Protein AF-A0A847CTP0-F1 (afdb_monomer)

Secondary structure (DSSP, 8-state):
-----HHHHHHHHHHHTTPPP-TTHHHHHHHS-TT--HHHHHHHHHHHHHHHHHHHHHHHHHHHTTPPP-

Foldseek 3Di:
DPCDDPVSVLVVVCVVVVHDDLPCLVVLVVVDDPPDDVVVSVVVSVVVVVVVVVVVVVVVVCVVVVHDDD

Structure (mmCIF, N/CA/C/O backbone):
data_AF-A0A847CTP0-F1
#
_entry.id   AF-A0A847CTP0-F1
#
loop_
_atom_site.group_PDB
_atom_site.id
_atom_site.type_symbol
_atom_site.label_atom_id
_atom_site.label_alt_id
_atom_site.label_comp_id
_atom_site.label_asym_id
_atom_site.label_entity_id
_atom_site.label_seq_id
_atom_site.pdbx_PDB_ins_code
_atom_site.Cartn_x
_atom_site.Cartn_y
_atom_site.Cartn_z
_atom_site.occupancy
_atom_site.B_iso_or_equiv
_atom_site.auth_seq_id
_atom_site.auth_comp_id
_atom_site.auth_asym_id
_atom_site.auth_atom_id
_atom_site.pdbx_PDB_model_num
ATOM 1 N N . MET A 1 1 ? 2.022 26.727 -4.857 1.00 43.00 1 MET A N 1
ATOM 2 C CA . MET A 1 1 ? 1.266 25.477 -5.090 1.00 43.00 1 MET A CA 1
ATOM 3 C C . MET A 1 1 ? 1.061 24.828 -3.735 1.00 43.00 1 MET A C 1
ATOM 5 O O . MET A 1 1 ? 2.052 24.536 -3.082 1.00 43.00 1 MET A O 1
ATOM 9 N N . SER A 1 2 ? -0.181 24.752 -3.250 1.00 43.00 2 SER A N 1
ATOM 10 C CA . SER A 1 2 ? -0.482 24.240 -1.905 1.00 43.00 2 SER A CA 1
ATOM 11 C C . SER A 1 2 ? -0.208 22.734 -1.852 1.00 43.00 2 SER A C 1
ATOM 13 O O . SER A 1 2 ? -1.026 21.944 -2.309 1.00 43.00 2 SER A O 1
ATOM 15 N N . LEU A 1 3 ? 0.963 22.350 -1.347 1.00 50.19 3 LEU A N 1
ATOM 16 C CA . LEU A 1 3 ? 1.363 20.964 -1.084 1.00 50.19 3 LEU A CA 1
ATOM 17 C C . LEU A 1 3 ? 0.771 20.499 0.254 1.00 50.19 3 LEU A C 1
ATOM 19 O O . LEU A 1 3 ? 1.507 20.313 1.214 1.00 50.19 3 LEU A O 1
ATOM 23 N N . ASN A 1 4 ? -0.555 20.388 0.351 1.00 59.62 4 ASN A N 1
ATOM 24 C CA . ASN A 1 4 ? -1.229 20.011 1.600 1.00 59.62 4 ASN A CA 1
ATOM 25 C C . ASN A 1 4 ? -2.424 19.065 1.375 1.00 59.62 4 ASN A C 1
ATOM 27 O O . ASN A 1 4 ? -3.434 19.183 2.067 1.00 59.62 4 ASN A O 1
ATOM 31 N N . SER A 1 5 ? -2.353 18.133 0.418 1.00 80.06 5 SER A N 1
ATOM 32 C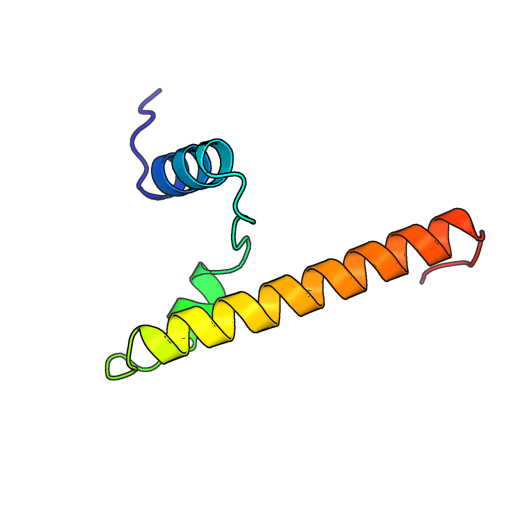 CA . SER A 1 5 ? -3.325 17.031 0.392 1.00 80.06 5 SER A CA 1
ATOM 33 C C . SER A 1 5 ? -2.885 15.932 1.362 1.00 80.06 5 SER A C 1
ATOM 35 O O . SER A 1 5 ? -1.699 15.613 1.455 1.00 80.06 5 SER A O 1
ATOM 37 N N . ILE A 1 6 ? -3.836 15.333 2.085 1.00 79.44 6 ILE A N 1
ATOM 38 C CA . ILE A 1 6 ? -3.593 14.164 2.951 1.00 79.44 6 ILE A CA 1
ATOM 39 C C . ILE A 1 6 ? -2.927 13.033 2.142 1.00 79.44 6 ILE A C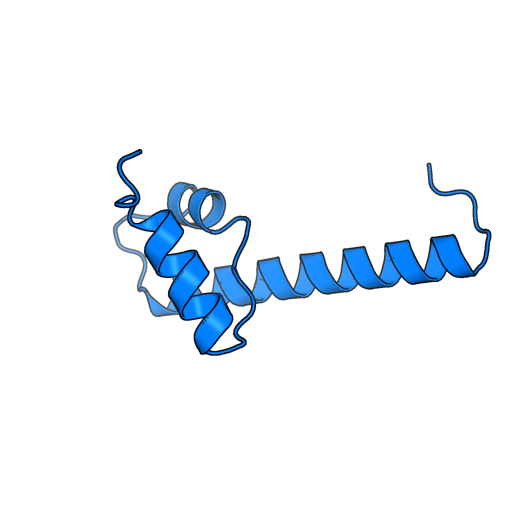 1
ATOM 41 O O . ILE A 1 6 ? -2.054 12.336 2.652 1.00 79.44 6 ILE A O 1
ATOM 45 N N . GLU A 1 7 ? -3.268 12.908 0.858 1.00 78.62 7 GLU A N 1
ATOM 46 C CA . GLU A 1 7 ? -2.655 11.954 -0.072 1.00 78.62 7 GLU A CA 1
ATOM 47 C C . GLU A 1 7 ? -1.150 12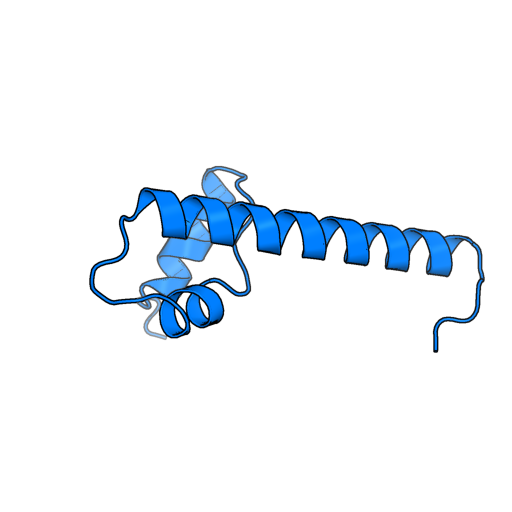.168 -0.236 1.00 78.62 7 GLU A C 1
ATOM 49 O O . GLU A 1 7 ? -0.379 11.217 -0.112 1.00 78.62 7 GLU A O 1
ATOM 54 N N . ASP A 1 8 ? -0.708 13.408 -0.443 1.00 83.25 8 ASP A N 1
ATOM 55 C CA . ASP A 1 8 ? 0.712 13.722 -0.624 1.00 83.25 8 ASP A CA 1
ATOM 56 C C . ASP A 1 8 ? 1.524 13.363 0.624 1.00 83.25 8 ASP A C 1
ATOM 58 O O . ASP A 1 8 ? 2.645 12.858 0.526 1.00 83.25 8 ASP A O 1
ATOM 62 N N . GLN A 1 9 ? 0.938 13.567 1.808 1.00 82.88 9 GLN A N 1
ATOM 63 C CA . GLN A 1 9 ? 1.549 13.177 3.078 1.00 82.88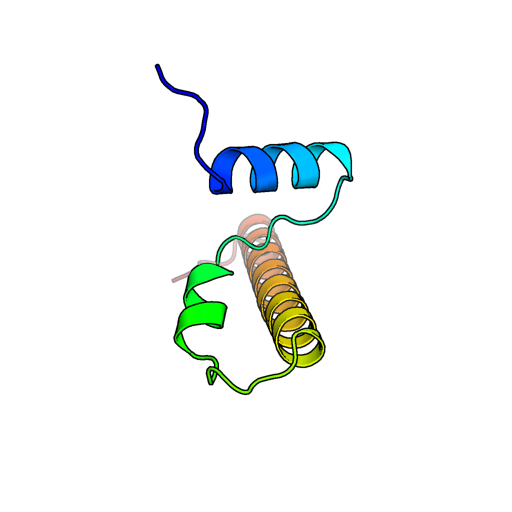 9 GLN A CA 1
ATOM 64 C C . GLN A 1 9 ? 1.633 11.653 3.204 1.00 82.88 9 GLN A C 1
ATOM 66 O O . GLN A 1 9 ? 2.688 11.128 3.564 1.00 82.88 9 GLN A O 1
ATOM 71 N N . ILE A 1 10 ? 0.568 10.927 2.849 1.00 82.00 10 ILE A N 1
ATOM 72 C CA . ILE A 1 10 ? 0.569 9.457 2.823 1.00 82.00 10 ILE A CA 1
ATOM 73 C C . ILE A 1 10 ? 1.659 8.942 1.872 1.00 82.00 10 ILE A C 1
ATOM 75 O O . ILE A 1 10 ? 2.441 8.069 2.252 1.00 82.00 10 ILE A O 1
ATOM 79 N N . HIS A 1 11 ? 1.774 9.511 0.670 1.00 80.56 11 HIS A N 1
ATOM 80 C CA . HIS A 1 11 ? 2.817 9.157 -0.294 1.00 80.56 11 HIS A CA 1
ATOM 81 C C . HIS A 1 11 ? 4.227 9.455 0.236 1.00 80.56 11 HIS A C 1
ATOM 83 O O . HIS A 1 11 ? 5.130 8.622 0.097 1.00 80.56 11 HIS A O 1
ATOM 89 N N . LEU A 1 12 ? 4.423 10.615 0.869 1.00 85.19 12 LEU A N 1
ATOM 90 C CA . LEU A 1 12 ? 5.694 11.006 1.475 1.00 85.19 12 LEU A CA 1
ATOM 91 C C . LEU A 1 12 ? 6.118 10.022 2.570 1.00 85.19 12 LEU A C 1
ATOM 93 O O . LEU A 1 12 ? 7.230 9.490 2.522 1.00 85.19 12 LEU A O 1
ATOM 97 N N . TYR A 1 13 ? 5.235 9.740 3.530 1.0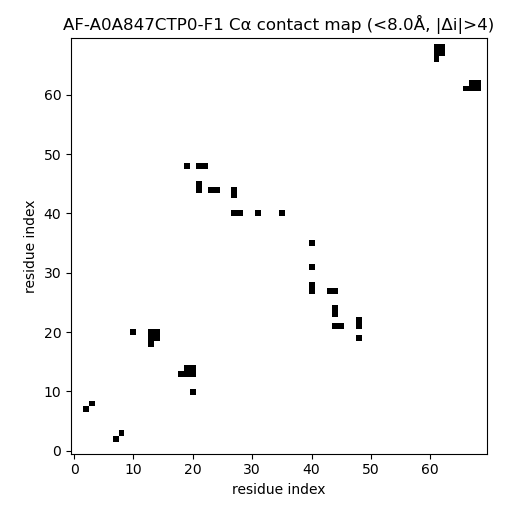0 81.88 13 TYR A N 1
ATOM 98 C CA . TYR A 1 13 ? 5.532 8.811 4.619 1.00 81.88 13 TYR A CA 1
ATOM 99 C C . TYR A 1 13 ? 5.728 7.383 4.115 1.00 81.88 13 TYR A C 1
ATOM 101 O O . TYR A 1 13 ? 6.654 6.706 4.567 1.00 81.88 13 TYR A O 1
ATOM 109 N N . ALA A 1 14 ? 4.943 6.941 3.127 1.00 82.50 14 ALA A N 1
ATOM 110 C CA . ALA A 1 14 ? 5.130 5.633 2.513 1.00 82.50 14 ALA A CA 1
ATOM 111 C C . ALA A 1 14 ? 6.535 5.484 1.907 1.00 82.50 14 ALA A C 1
ATOM 113 O O . ALA A 1 14 ? 7.216 4.476 2.115 1.00 82.50 14 ALA A O 1
ATOM 114 N N . LYS A 1 15 ? 7.014 6.532 1.226 1.00 81.50 15 LYS A N 1
ATOM 115 C CA . LYS A 1 15 ? 8.364 6.582 0.656 1.00 81.50 15 LYS A CA 1
ATOM 116 C C . LYS A 1 15 ? 9.454 6.552 1.732 1.00 81.50 15 LYS A C 1
ATOM 118 O O . LYS A 1 15 ? 10.421 5.808 1.575 1.00 81.50 15 LYS A O 1
ATOM 123 N N . ILE A 1 16 ? 9.298 7.320 2.816 1.00 85.50 16 ILE A N 1
ATOM 124 C CA . ILE A 1 16 ? 10.253 7.363 3.943 1.00 85.50 16 ILE A CA 1
ATOM 125 C C . ILE A 1 16 ? 10.368 5.990 4.613 1.00 85.50 16 ILE A C 1
ATOM 127 O O . ILE A 1 16 ? 11.472 5.496 4.837 1.00 85.50 16 ILE A O 1
ATOM 131 N N . LEU A 1 17 ? 9.230 5.351 4.882 1.00 80.38 17 LEU A N 1
ATOM 132 C CA . LEU A 1 17 ? 9.162 4.040 5.528 1.00 80.38 17 LEU A CA 1
ATOM 133 C C . LEU A 1 17 ? 9.547 2.885 4.589 1.00 80.38 17 LEU A C 1
ATOM 135 O O . LEU A 1 17 ? 9.615 1.740 5.030 1.00 80.38 17 LEU A O 1
ATOM 139 N N . LYS A 1 18 ? 9.796 3.164 3.298 1.00 79.44 18 LYS A N 1
ATOM 140 C CA . LYS A 1 18 ? 10.009 2.163 2.236 1.00 79.44 18 LYS A CA 1
ATOM 141 C C . LYS A 1 18 ? 8.871 1.143 2.155 1.00 79.44 18 LYS A C 1
ATOM 143 O O . LYS A 1 18 ? 9.075 0.010 1.713 1.00 79.44 18 LYS A O 1
ATOM 148 N N . ILE A 1 19 ? 7.675 1.547 2.574 1.00 74.69 19 ILE A N 1
ATOM 149 C CA . ILE A 1 19 ? 6.494 0.709 2.464 1.00 74.69 19 ILE A CA 1
ATOM 150 C C . ILE A 1 19 ? 5.898 0.864 1.063 1.00 74.69 19 ILE A C 1
ATOM 152 O O . ILE A 1 19 ? 5.944 1.948 0.472 1.00 74.69 19 ILE A O 1
ATOM 156 N N . PRO A 1 20 ? 5.346 -0.223 0.506 1.00 68.00 20 PRO A N 1
ATOM 157 C CA . PRO A 1 20 ? 4.482 -0.152 -0.663 1.00 68.00 20 PRO A CA 1
ATOM 158 C C . PRO A 1 20 ? 3.427 0.929 -0.466 1.00 68.00 20 PRO A C 1
ATOM 160 O O . PRO A 1 20 ? 2.755 0.940 0.563 1.00 68.00 20 PRO A O 1
ATOM 163 N N . THR A 1 21 ? 3.257 1.819 -1.436 1.00 73.56 21 THR A N 1
ATOM 164 C CA . THR A 1 21 ? 2.075 2.675 -1.430 1.00 73.56 21 THR A CA 1
ATOM 165 C C . THR A 1 21 ? 0.912 1.885 -2.009 1.00 73.56 21 THR A C 1
ATOM 167 O O . THR A 1 21 ? 1.027 1.361 -3.113 1.00 73.56 21 THR A O 1
ATOM 170 N N . PHE A 1 22 ? -0.194 1.792 -1.272 1.00 75.56 22 PHE A N 1
ATOM 171 C CA . PHE A 1 22 ? -1.421 1.171 -1.763 1.00 75.56 22 PHE A CA 1
ATOM 172 C C . PHE A 1 22 ? -2.050 2.085 -2.818 1.00 75.56 22 PHE A C 1
ATOM 174 O O . PHE A 1 22 ? -2.780 3.006 -2.473 1.00 75.56 22 PHE A O 1
ATOM 181 N N . ALA A 1 23 ? -1.749 1.877 -4.099 1.00 69.50 23 ALA A N 1
ATOM 182 C CA . ALA A 1 23 ? -2.191 2.790 -5.161 1.00 69.50 23 ALA A CA 1
ATOM 183 C C . ALA A 1 23 ? -3.728 2.862 -5.311 1.00 69.50 23 ALA A C 1
ATOM 185 O O . ALA A 1 23 ? -4.254 3.902 -5.692 1.00 69.50 23 ALA A O 1
ATOM 186 N N . SER A 1 24 ? -4.441 1.788 -4.955 1.00 70.25 24 SER A N 1
ATOM 187 C CA . SER A 1 24 ? -5.902 1.654 -5.104 1.00 70.25 24 SER A CA 1
ATOM 188 C C . SER A 1 24 ? -6.666 1.699 -3.773 1.00 70.25 24 SER A C 1
ATOM 190 O O . SER A 1 24 ? -7.759 1.149 -3.657 1.00 70.25 24 SER A O 1
ATOM 192 N N . TYR A 1 25 ? -6.107 2.318 -2.728 1.00 76.25 25 TY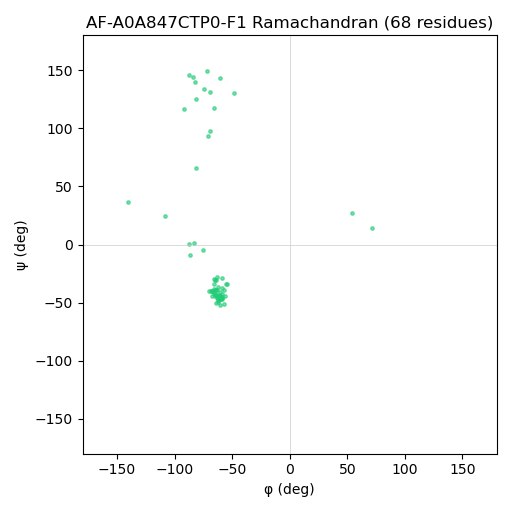R A N 1
ATOM 193 C CA . TYR A 1 25 ? -6.715 2.264 -1.393 1.00 76.25 25 TYR A CA 1
ATOM 194 C C . TYR A 1 25 ? -8.093 2.941 -1.307 1.00 76.25 25 TYR A C 1
ATOM 196 O O . TYR A 1 25 ? -8.955 2.503 -0.548 1.00 76.25 25 TYR A O 1
ATOM 204 N N . THR A 1 26 ? -8.329 3.969 -2.122 1.00 78.19 26 THR A N 1
ATOM 205 C CA . THR A 1 26 ? -9.613 4.678 -2.206 1.00 78.19 26 THR A CA 1
ATOM 206 C C . THR A 1 26 ? -10.735 3.790 -2.744 1.00 78.19 26 THR A C 1
ATOM 208 O O . THR A 1 26 ? -11.874 3.903 -2.294 1.00 78.19 26 THR A O 1
ATOM 211 N N . GLU A 1 27 ? -10.431 2.873 -3.664 1.00 80.31 27 GLU A N 1
ATOM 212 C CA . GLU A 1 27 ? -11.391 1.901 -4.199 1.00 80.31 27 GLU A CA 1
ATOM 213 C C . GLU A 1 27 ? -11.794 0.881 -3.133 1.00 80.31 27 GLU A C 1
ATOM 215 O O . GLU A 1 27 ? -12.975 0.565 -2.999 1.00 80.31 27 GLU A O 1
ATOM 220 N N . VAL A 1 28 ? -10.828 0.434 -2.325 1.00 79.44 28 VAL A N 1
ATOM 221 C CA . VAL A 1 28 ? -11.071 -0.490 -1.208 1.00 79.44 28 VAL A CA 1
ATOM 222 C C . VAL A 1 28 ? -11.921 0.178 -0.125 1.00 79.44 28 VAL A C 1
ATOM 224 O O . VAL A 1 28 ? -12.885 -0.418 0.348 1.00 79.44 28 VAL A O 1
ATOM 227 N N . ILE A 1 29 ? -11.640 1.444 0.211 1.00 81.25 29 ILE A N 1
ATOM 228 C CA . ILE A 1 29 ? -12.445 2.215 1.174 1.00 81.25 29 ILE A CA 1
ATOM 229 C C . ILE A 1 29 ? -13.897 2.362 0.697 1.00 81.25 29 ILE A C 1
ATOM 231 O O . ILE A 1 29 ? -14.816 2.227 1.499 1.00 81.25 29 ILE A O 1
ATOM 235 N N . ARG A 1 30 ? -14.129 2.603 -0.601 1.00 82.94 30 ARG A N 1
ATOM 236 C CA . ARG A 1 30 ? -15.487 2.751 -1.162 1.00 82.94 30 ARG A CA 1
ATOM 237 C C . ARG A 1 30 ? -16.319 1.470 -1.101 1.00 82.94 30 ARG A C 1
ATOM 239 O O . ARG A 1 30 ? -17.540 1.556 -1.048 1.00 82.94 30 ARG A O 1
ATOM 246 N N . GLN A 1 31 ? -15.676 0.308 -1.164 1.00 81.56 31 GLN A N 1
ATOM 247 C CA . GLN A 1 31 ? -16.348 -0.996 -1.146 1.00 81.56 31 GLN A CA 1
ATOM 248 C C . GLN A 1 31 ? -16.594 -1.516 0.276 1.00 81.56 31 GLN A C 1
ATOM 250 O O . GLN A 1 31 ? -17.296 -2.508 0.463 1.00 81.56 31 GLN A O 1
ATOM 255 N N . MET A 1 32 ? -16.021 -0.856 1.280 1.00 81.00 32 MET A N 1
ATOM 256 C CA . MET A 1 32 ? -16.103 -1.276 2.667 1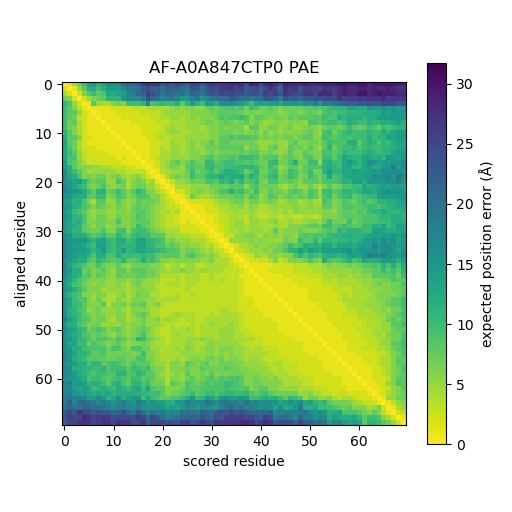.00 81.00 32 MET A CA 1
ATOM 257 C C . MET A 1 32 ? -17.335 -0.727 3.385 1.00 81.00 32 MET A C 1
ATOM 259 O O . MET A 1 32 ? -17.768 0.399 3.146 1.00 81.00 32 MET A O 1
ATOM 263 N N . SER A 1 33 ? -17.886 -1.518 4.313 1.00 79.19 33 SER A N 1
ATOM 264 C CA . SER A 1 33 ? -18.977 -1.034 5.159 1.00 79.19 33 SER A CA 1
ATOM 265 C C . SER A 1 33 ? -18.459 -0.019 6.190 1.00 79.19 33 SER A C 1
ATOM 267 O O . SER A 1 33 ? -17.328 -0.163 6.663 1.00 79.19 33 SER A O 1
ATOM 269 N N . PRO A 1 34 ? -19.275 0.966 6.606 1.00 77.25 34 PRO A N 1
ATOM 270 C CA . PRO A 1 34 ? -18.891 1.927 7.645 1.00 77.25 34 PRO A CA 1
ATOM 271 C C . PRO A 1 34 ? -18.535 1.269 8.988 1.00 77.25 34 PRO A C 1
ATOM 273 O O . PRO A 1 34 ? -17.695 1.782 9.718 1.00 77.25 34 PRO A O 1
ATOM 276 N N . ASP A 1 35 ? -19.133 0.108 9.278 1.00 82.56 35 ASP A N 1
ATOM 277 C CA . ASP A 1 35 ? -18.918 -0.664 10.512 1.00 82.56 35 ASP A CA 1
ATOM 278 C C . ASP A 1 35 ? -17.734 -1.643 10.426 1.00 82.56 35 ASP A C 1
ATOM 280 O O . ASP A 1 35 ? -17.451 -2.402 11.357 1.00 82.56 35 ASP A O 1
ATOM 284 N N . SER A 1 36 ? -17.044 -1.685 9.288 1.00 79.62 36 SER A N 1
ATOM 285 C CA . SER A 1 36 ? -15.917 -2.588 9.093 1.00 79.62 36 SER A CA 1
ATOM 286 C C . SER A 1 36 ? -14.729 -2.179 9.963 1.00 79.62 36 SER A C 1
ATOM 288 O O . SER A 1 36 ? -14.274 -1.036 9.947 1.00 79.62 36 SER A O 1
ATOM 290 N N . LYS A 1 37 ? -14.162 -3.152 10.684 1.00 85.06 37 LYS A N 1
ATOM 291 C CA . LYS A 1 37 ? -12.935 -2.951 11.464 1.00 85.06 37 LYS A CA 1
ATOM 292 C C . LYS A 1 37 ? -11.770 -2.540 10.563 1.00 85.06 37 LYS A C 1
ATOM 294 O O . LYS A 1 37 ? -11.588 -3.096 9.480 1.00 85.06 37 LYS A O 1
ATOM 299 N N . PHE A 1 38 ? -10.916 -1.653 11.068 1.00 80.12 38 PHE A N 1
ATOM 300 C CA . PHE A 1 38 ? -9.689 -1.226 10.387 1.00 80.12 38 PHE A CA 1
ATOM 301 C C . PHE A 1 38 ? -8.768 -2.400 10.005 1.00 80.12 38 PHE A C 1
ATOM 303 O O . PHE A 1 38 ? -8.139 -2.384 8.954 1.00 80.12 38 PHE A O 1
ATOM 310 N N . GLU A 1 39 ? -8.721 -3.451 10.823 1.00 82.81 39 GLU A N 1
ATOM 311 C CA . GLU A 1 39 ? -7.932 -4.661 10.550 1.00 82.81 39 GLU A CA 1
ATOM 312 C C . GLU A 1 39 ? -8.344 -5.329 9.228 1.00 82.81 39 GLU A C 1
ATOM 314 O O . GLU A 1 39 ? -7.491 -5.783 8.466 1.00 82.81 39 GLU A O 1
ATOM 319 N N . ASN A 1 40 ? -9.646 -5.327 8.919 1.00 84.19 40 ASN A N 1
ATOM 320 C CA . ASN A 1 40 ? -10.167 -5.868 7.666 1.00 84.19 40 ASN A CA 1
ATOM 321 C C . ASN A 1 40 ? -9.783 -4.980 6.476 1.00 84.19 40 ASN A C 1
ATOM 323 O O . ASN A 1 40 ? -9.387 -5.507 5.439 1.00 84.19 40 ASN A O 1
ATOM 327 N N . LEU A 1 41 ? -9.823 -3.650 6.646 1.00 83.94 41 LEU A N 1
ATOM 328 C CA . LEU A 1 41 ? -9.336 -2.699 5.637 1.00 83.94 41 LEU A CA 1
ATOM 329 C C . LEU A 1 41 ? -7.875 -2.965 5.300 1.00 83.94 41 LEU A C 1
ATOM 331 O O . LEU A 1 41 ? -7.512 -3.102 4.135 1.00 83.94 41 LEU A O 1
ATOM 335 N N . LEU A 1 42 ? -7.038 -3.054 6.332 1.00 84.31 42 LEU A N 1
ATOM 336 C CA . LEU A 1 42 ? -5.612 -3.277 6.168 1.00 84.31 42 LEU A CA 1
ATOM 337 C C . LEU A 1 42 ? -5.337 -4.601 5.446 1.00 84.31 42 LEU A C 1
ATOM 339 O O . LEU A 1 42 ? -4.521 -4.638 4.525 1.00 84.31 42 LEU A O 1
ATOM 343 N N . LEU A 1 43 ? -6.038 -5.671 5.827 1.00 87.12 43 LEU A N 1
ATOM 344 C CA . LEU A 1 43 ? -5.895 -6.974 5.184 1.00 87.12 43 LEU A CA 1
ATOM 345 C C . LEU A 1 43 ? -6.262 -6.920 3.694 1.00 87.12 43 LEU A C 1
ATOM 347 O O . LEU A 1 43 ? -5.536 -7.471 2.864 1.00 87.12 43 LEU A O 1
ATOM 351 N N . GLU A 1 44 ? -7.359 -6.250 3.348 1.00 85.94 44 GLU A N 1
ATOM 352 C CA . GLU A 1 44 ? -7.818 -6.148 1.962 1.00 85.94 44 GLU A CA 1
ATOM 353 C C . GLU A 1 44 ? -6.858 -5.314 1.102 1.00 85.94 44 GLU A C 1
ATOM 355 O O . GLU A 1 44 ? -6.499 -5.713 -0.010 1.00 85.94 44 GLU A O 1
ATOM 360 N N . LEU A 1 45 ? -6.329 -4.219 1.659 1.00 86.12 45 LEU A N 1
ATOM 361 C CA . LEU A 1 45 ? -5.274 -3.424 1.028 1.00 86.12 45 LEU A CA 1
ATOM 362 C C . LEU A 1 45 ? -4.018 -4.260 0.745 1.00 86.12 45 LEU A C 1
ATOM 364 O O . LEU A 1 45 ? -3.466 -4.203 -0.357 1.00 86.12 45 LEU A O 1
ATOM 368 N N . MET A 1 46 ? -3.582 -5.075 1.710 1.00 85.19 46 MET A N 1
ATOM 369 C CA . MET A 1 46 ? -2.412 -5.945 1.550 1.00 85.19 46 MET A CA 1
ATOM 370 C C . MET A 1 46 ? -2.622 -7.028 0.486 1.00 85.19 46 MET A C 1
ATOM 372 O O . MET A 1 46 ? -1.700 -7.306 -0.288 1.00 85.19 46 MET A O 1
ATOM 376 N N . LYS A 1 47 ? -3.818 -7.626 0.410 1.00 87.62 47 LYS A N 1
ATOM 377 C CA . LYS A 1 47 ? -4.153 -8.617 -0.624 1.00 87.62 47 LYS A CA 1
ATOM 378 C C . LYS A 1 47 ? -4.122 -8.007 -2.022 1.00 87.62 47 LYS A C 1
ATOM 380 O O . LYS A 1 47 ? -3.453 -8.554 -2.901 1.00 87.62 47 LYS A O 1
ATOM 385 N N . ASN A 1 48 ? -4.796 -6.872 -2.211 1.00 85.44 48 ASN A N 1
ATOM 386 C CA . ASN A 1 48 ? -4.891 -6.213 -3.512 1.00 85.44 48 ASN A CA 1
ATOM 387 C C . ASN A 1 48 ? -3.501 -5.783 -4.021 1.00 85.44 48 ASN A C 1
ATOM 389 O O . ASN A 1 48 ? -3.108 -6.111 -5.140 1.00 85.44 48 ASN A O 1
ATOM 393 N N . GLU A 1 49 ? -2.682 -5.171 -3.162 1.00 86.19 49 GLU A N 1
ATOM 394 C CA . GLU A 1 49 ? -1.310 -4.782 -3.518 1.00 86.19 49 GLU A CA 1
ATOM 395 C C . GLU A 1 49 ? -0.420 -5.989 -3.856 1.00 86.19 49 GLU A C 1
ATOM 397 O O . GLU A 1 49 ? 0.377 -5.945 -4.798 1.00 86.19 49 GLU A O 1
ATOM 402 N N . SER A 1 50 ? -0.556 -7.096 -3.119 1.00 85.75 50 SER A N 1
ATOM 403 C CA . SER A 1 50 ? 0.174 -8.334 -3.417 1.00 85.75 50 SER A CA 1
ATOM 404 C C . SER A 1 50 ? -0.172 -8.870 -4.810 1.00 85.75 50 SER A C 1
ATOM 406 O O . SER A 1 50 ? 0.733 -9.192 -5.592 1.00 85.75 50 SER A O 1
ATOM 408 N N . TYR A 1 51 ? -1.465 -8.890 -5.148 1.00 87.75 51 TYR A N 1
ATOM 409 C CA . TYR A 1 51 ? -1.959 -9.319 -6.453 1.00 87.75 51 TYR A CA 1
ATOM 410 C C . TYR A 1 51 ? -1.437 -8.418 -7.580 1.00 87.75 51 TYR A C 1
ATOM 412 O O . TYR A 1 51 ? -0.821 -8.906 -8.529 1.00 87.75 51 TYR A O 1
ATOM 420 N N . GLN A 1 52 ? -1.555 -7.096 -7.431 1.00 84.81 52 GLN A N 1
ATOM 421 C CA . GLN A 1 52 ? -1.041 -6.123 -8.403 1.00 84.81 52 GLN A CA 1
ATOM 422 C C . GLN A 1 52 ? 0.464 -6.286 -8.650 1.00 84.81 52 GLN A C 1
ATOM 424 O O . GLN A 1 52 ? 0.951 -6.205 -9.782 1.00 84.81 52 GLN A O 1
ATOM 429 N N . ARG A 1 53 ? 1.242 -6.567 -7.602 1.00 85.69 53 ARG A N 1
ATOM 430 C CA . ARG A 1 53 ? 2.680 -6.839 -7.737 1.00 85.69 53 ARG A CA 1
ATOM 431 C C . ARG A 1 53 ? 2.958 -8.139 -8.464 1.00 85.69 53 ARG A C 1
ATOM 433 O O . ARG A 1 53 ? 3.908 -8.192 -9.245 1.00 85.69 53 ARG A O 1
ATOM 440 N N . GLN A 1 54 ? 2.186 -9.183 -8.194 1.00 87.38 54 GLN A N 1
ATOM 441 C CA . GLN A 1 54 ? 2.311 -10.449 -8.901 1.00 87.38 54 GLN A CA 1
ATOM 442 C C . GLN A 1 54 ? 2.026 -10.268 -10.392 1.00 87.38 54 GLN A C 1
ATOM 444 O O . GLN A 1 54 ? 2.865 -10.659 -11.203 1.00 87.38 54 GLN A O 1
ATOM 449 N N . GLU A 1 55 ? 0.936 -9.587 -10.736 1.00 87.06 55 GLU A N 1
ATOM 450 C CA . GLU A 1 55 ? 0.565 -9.247 -12.111 1.00 87.06 55 GLU A CA 1
ATOM 451 C C . GLU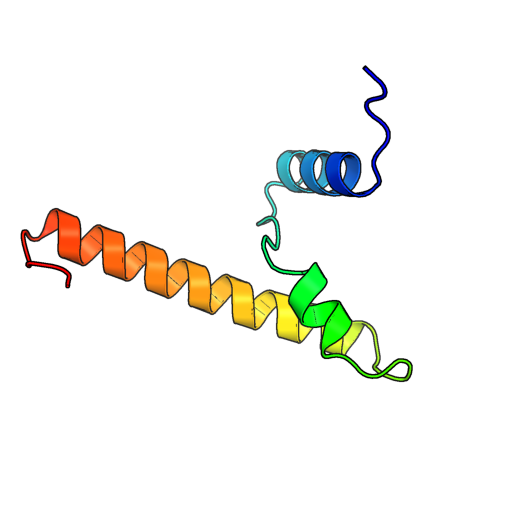 A 1 55 ? 1.648 -8.416 -12.804 1.00 87.06 55 GLU A C 1
ATOM 453 O O . GLU A 1 55 ? 2.104 -8.750 -13.898 1.00 87.06 55 GLU A O 1
ATOM 458 N N . ASN A 1 56 ? 2.161 -7.377 -12.143 1.00 86.88 56 ASN A N 1
ATOM 459 C CA . ASN A 1 56 ? 3.238 -6.549 -12.684 1.00 86.88 56 ASN A CA 1
ATOM 460 C C . ASN A 1 56 ? 4.543 -7.330 -12.884 1.00 86.88 56 ASN A C 1
ATOM 462 O O . ASN A 1 56 ? 5.236 -7.129 -13.885 1.00 86.88 56 ASN A O 1
ATOM 466 N N . ARG A 1 57 ? 4.894 -8.236 -11.962 1.00 86.81 57 ARG A N 1
ATOM 467 C CA . ARG A 1 57 ? 6.038 -9.144 -12.143 1.00 86.81 57 ARG A CA 1
ATOM 468 C C . ARG A 1 57 ? 5.801 -10.091 -13.313 1.00 86.81 57 ARG A C 1
ATOM 470 O O . ARG A 1 57 ? 6.715 -10.277 -14.112 1.00 86.81 57 ARG A O 1
ATOM 477 N N . ASN A 1 58 ? 4.603 -10.653 -13.437 1.00 86.88 58 ASN A N 1
ATOM 478 C CA . ASN A 1 58 ? 4.249 -11.560 -14.522 1.00 86.88 58 ASN A CA 1
ATOM 479 C C . ASN A 1 58 ? 4.329 -10.847 -15.881 1.00 86.88 58 ASN A C 1
ATOM 481 O O . ASN A 1 58 ? 5.031 -11.297 -16.783 1.00 86.88 58 ASN A O 1
ATOM 485 N N . ARG A 1 59 ? 3.746 -9.645 -15.975 1.00 86.31 59 ARG A N 1
ATOM 486 C CA . ARG A 1 59 ? 3.827 -8.765 -17.147 1.00 86.31 59 ARG A CA 1
ATOM 487 C C . ARG A 1 59 ? 5.268 -8.438 -17.527 1.00 86.31 59 ARG A C 1
ATOM 489 O O . ARG A 1 59 ? 5.620 -8.504 -18.701 1.00 86.31 59 ARG A O 1
ATOM 496 N N . LYS A 1 60 ? 6.123 -8.119 -16.549 1.00 87.38 60 LYS A N 1
ATOM 497 C CA . LYS A 1 60 ? 7.557 -7.878 -16.786 1.00 87.38 60 LYS A CA 1
ATOM 498 C C . LYS A 1 60 ? 8.279 -9.133 -17.283 1.00 87.38 60 LYS A C 1
ATOM 500 O O . LYS A 1 60 ? 9.063 -9.027 -18.219 1.00 87.38 60 LYS A O 1
ATOM 505 N N . ARG A 1 61 ? 8.005 -10.306 -16.697 1.00 86.81 61 ARG A N 1
ATOM 506 C CA . ARG A 1 61 ? 8.604 -11.587 -17.114 1.00 86.81 61 ARG A CA 1
ATOM 507 C C . ARG A 1 61 ? 8.210 -11.962 -18.539 1.00 86.81 61 ARG A C 1
ATOM 509 O O . ARG A 1 61 ? 9.079 -12.308 -19.326 1.00 86.81 61 ARG A O 1
ATOM 516 N N . LEU A 1 62 ? 6.932 -11.847 -18.876 1.00 85.19 62 LEU A N 1
ATOM 517 C CA . LEU A 1 62 ? 6.419 -12.159 -20.210 1.00 85.19 62 LEU A CA 1
ATOM 518 C C . LEU A 1 62 ? 6.958 -11.188 -21.271 1.00 85.19 62 LEU A C 1
ATOM 520 O O . LEU A 1 62 ? 7.397 -11.642 -22.323 1.00 85.19 62 LEU A O 1
ATOM 524 N N . LYS A 1 63 ? 7.045 -9.882 -20.961 1.00 83.12 63 LYS A N 1
ATOM 525 C CA . LYS A 1 63 ? 7.734 -8.904 -21.825 1.00 83.12 63 LYS A CA 1
ATOM 526 C C . LYS A 1 63 ? 9.208 -9.257 -22.038 1.00 83.12 63 LYS A C 1
ATOM 528 O O . LYS A 1 63 ? 9.678 -9.216 -23.167 1.00 83.12 63 LYS A O 1
ATOM 533 N N . ALA A 1 64 ? 9.933 -9.606 -20.972 1.00 86.12 64 ALA A N 1
ATOM 534 C CA . ALA A 1 64 ? 11.348 -9.977 -21.061 1.00 86.12 64 ALA A CA 1
ATOM 535 C C . ALA A 1 64 ? 11.573 -11.273 -21.858 1.00 86.12 64 ALA A C 1
ATOM 537 O O . ALA A 1 64 ? 12.597 -11.419 -22.515 1.00 86.12 64 ALA A O 1
ATOM 538 N N . ALA A 1 65 ? 10.610 -12.194 -21.821 1.00 84.94 65 ALA A N 1
ATOM 539 C CA . ALA A 1 65 ? 10.638 -13.445 -22.569 1.00 84.94 65 ALA A CA 1
ATOM 540 C C . ALA A 1 65 ? 10.147 -13.310 -24.028 1.00 84.94 65 ALA A C 1
ATOM 542 O O . ALA A 1 65 ? 10.095 -14.310 -24.735 1.00 84.94 65 ALA A O 1
ATOM 543 N N . GLY A 1 66 ? 9.783 -12.104 -24.487 1.00 80.38 66 GLY A N 1
ATOM 544 C CA . GLY A 1 66 ? 9.355 -11.858 -25.869 1.00 80.38 66 GLY A CA 1
ATOM 545 C C . GLY A 1 66 ? 7.978 -12.426 -26.226 1.00 80.38 66 GLY A C 1
ATOM 546 O O . GLY A 1 66 ? 7.642 -12.498 -27.406 1.00 80.38 66 GLY A O 1
ATOM 547 N N . PHE A 1 67 ? 7.172 -12.822 -25.236 1.00 72.75 67 PHE A N 1
ATOM 548 C CA . PHE A 1 67 ? 5.817 -13.306 -25.493 1.00 72.75 67 PHE A CA 1
ATOM 549 C C . PHE A 1 67 ? 4.888 -12.133 -25.850 1.00 72.75 67 PHE A C 1
ATOM 551 O O . PHE A 1 67 ? 4.897 -11.116 -25.145 1.00 72.75 67 PHE A O 1
ATOM 558 N N . PRO A 1 68 ? 4.067 -12.253 -26.912 1.00 65.38 68 PRO A N 1
ATOM 559 C CA . PRO A 1 68 ? 3.085 -11.238 -27.256 1.00 65.38 68 PRO A CA 1
ATOM 560 C C . PRO A 1 68 ? 2.034 -11.167 -26.146 1.00 65.38 68 PRO A C 1
ATOM 562 O O . PRO A 1 68 ? 1.337 -12.137 -25.858 1.00 65.38 68 PRO A O 1
ATOM 565 N N . PHE A 1 69 ? 1.953 -10.012 -25.496 1.00 57.91 69 PHE A N 1
ATOM 566 C CA . PHE A 1 69 ? 0.891 -9.695 -24.550 1.00 57.91 69 PHE A CA 1
ATOM 567 C C . PHE A 1 69 ? -0.226 -8.999 -25.339 1.00 57.91 69 PHE A C 1
ATOM 569 O O . PHE A 1 69 ? 0.030 -7.942 -25.921 1.00 57.91 69 PHE A O 1
ATOM 576 N N . HIS A 1 70 ? -1.416 -9.602 -25.402 1.00 58.56 70 HIS A N 1
ATOM 577 C CA . HIS 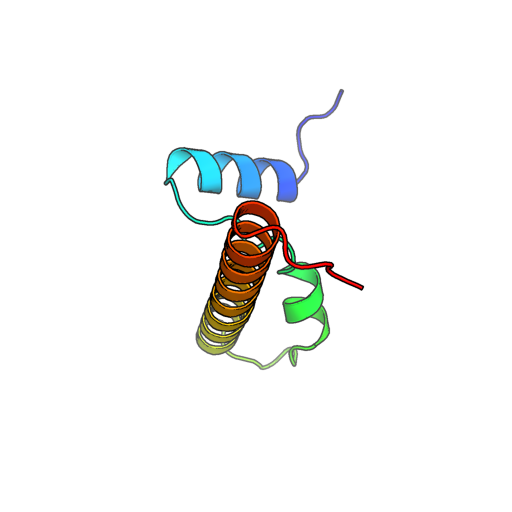A 1 70 ? -2.649 -8.942 -25.852 1.00 58.56 70 HIS A CA 1
ATOM 578 C C . HIS A 1 70 ? -3.361 -8.294 -24.665 1.00 58.56 70 HIS A C 1
ATOM 580 O O . HIS A 1 70 ? -3.305 -8.879 -23.558 1.00 58.56 70 HIS A O 1
#

Solvent-accessible surface area (backbone atoms only — not comparable to full-atom values): 4377 Å² total; per-residue (Å²): 132,91,87,74,52,72,63,60,52,51,54,51,52,24,59,74,71,69,45,84,70,66,88,60,49,70,62,56,58,71,75,49,60,92,87,56,56,66,69,59,54,54,51,52,49,53,52,53,49,51,50,55,50,50,51,52,51,49,54,49,52,39,56,74,68,70,50,89,82,130

Mean predicted aligned error: 8.2 Å

pLDDT: mean 79.26, std 9.85, range [43.0, 87.75]

Radius of gyration: 15.87 Å; Cα contacts (8 Å, |Δi|>4): 26; chains: 1; bounding box: 30×39×39 Å

Sequence (70 aa):
MSLNSIEDQIHLYAKILKIPTFASYTEVIRQMSPDSKFENLLLELMKNESYQRQENRNRKRLKAAGFPFH